Protein AF-A0A970IR30-F1 (afdb_monomer_lite)

Secondary structure (DSSP, 8-state):
----PPP----EEEETTEEEE-HHHHHHHHHGGGHHHHHHHHHH-HHHHHHHHHHHHHH-TT--HHHHHHHHHHTT--S------

Foldseek 3Di:
DDDDDDDDDWDWDADPNATDTDLLSVLVVVPVVCSVVSSVLLLQALVSLVVVLVVCVVGPPPDDNPVSVVSSVNRVDPPPPPDDD

Radius of gyration: 15.65 Å; chains: 1; bounding box: 53×34×34 Å

pLDDT: mean 79.32, std 14.17, range [42.91, 95.31]

Sequence (85 aa):
MNINVRVIEVSINIVNNEDYIFITDIAKYKDEKRTGYIIQNCLRNRNTIEFLGIWEKLNNPNFNVVEFEHIKSQAGLDKEGSFIQ

Structure (mmCIF, N/CA/C/O backbone):
data_AF-A0A970IR30-F1
#
_entry.id   AF-A0A970IR30-F1
#
loop_
_atom_site.group_PDB
_atom_site.id
_atom_site.type_symbol
_atom_site.label_atom_id
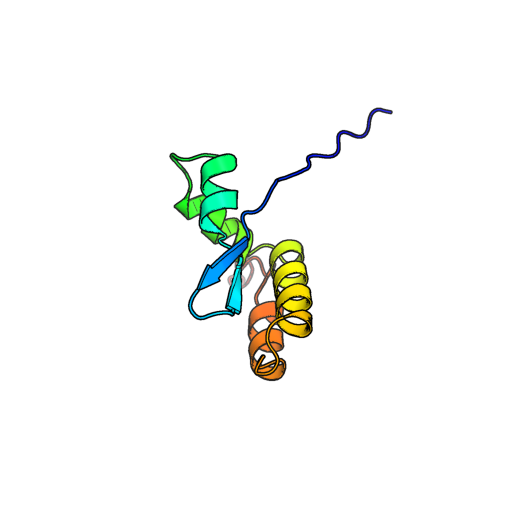_atom_site.label_alt_id
_atom_site.label_comp_id
_atom_site.label_asym_id
_atom_site.label_entity_id
_atom_site.label_seq_id
_atom_site.pdbx_PDB_ins_code
_atom_site.Cartn_x
_atom_site.Cartn_y
_atom_site.Cartn_z
_atom_site.occupancy
_atom_site.B_iso_or_equiv
_atom_site.auth_seq_id
_atom_site.auth_comp_id
_atom_site.auth_asym_id
_atom_site.auth_atom_id
_atom_site.pdbx_PDB_model_num
ATOM 1 N N . MET A 1 1 ? 6.549 25.896 -20.222 1.00 46.72 1 MET A N 1
ATOM 2 C CA . MET A 1 1 ? 6.863 24.741 -19.354 1.00 46.72 1 MET A CA 1
ATOM 3 C C . MET A 1 1 ? 5.615 23.883 -19.300 1.00 46.72 1 MET A C 1
ATOM 5 O O . MET A 1 1 ? 4.595 24.382 -18.852 1.00 46.72 1 MET A O 1
ATOM 9 N N . ASN A 1 2 ? 5.668 22.657 -1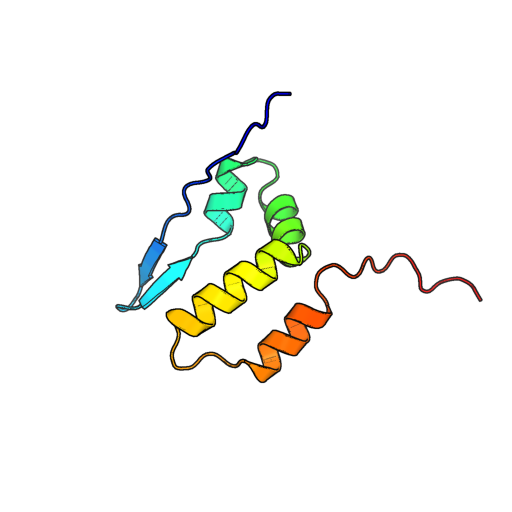9.823 1.00 53.44 2 ASN A N 1
ATOM 10 C CA . ASN A 1 2 ? 4.515 21.755 -19.837 1.00 53.44 2 ASN A CA 1
ATOM 11 C C . ASN A 1 2 ? 4.688 20.734 -18.715 1.00 53.44 2 ASN A C 1
ATOM 13 O O . ASN A 1 2 ? 5.668 19.991 -18.709 1.00 53.44 2 ASN A O 1
ATOM 17 N N . ILE A 1 3 ? 3.753 20.715 -17.768 1.00 58.09 3 ILE A N 1
ATOM 18 C CA . ILE A 1 3 ? 3.688 19.693 -16.725 1.00 58.09 3 ILE A CA 1
ATOM 19 C C . ILE A 1 3 ? 2.687 18.645 -17.205 1.00 58.09 3 ILE A C 1
ATOM 21 O O . ILE A 1 3 ? 1.512 18.947 -17.386 1.00 58.09 3 ILE A O 1
ATOM 25 N N . ASN A 1 4 ? 3.159 17.421 -17.432 1.00 52.31 4 ASN A N 1
ATOM 26 C CA . ASN A 1 4 ? 2.295 16.285 -17.737 1.00 52.31 4 ASN A CA 1
ATOM 27 C C . ASN A 1 4 ? 2.003 15.532 -16.440 1.00 52.31 4 ASN A C 1
ATOM 29 O O . ASN A 1 4 ? 2.902 14.923 -15.861 1.00 52.31 4 ASN A O 1
ATOM 33 N N . VAL A 1 5 ? 0.749 15.568 -15.995 1.00 56.09 5 VAL A N 1
ATOM 34 C CA . VAL A 1 5 ? 0.267 14.763 -14.868 1.00 56.09 5 VAL A CA 1
ATOM 35 C C . VAL A 1 5 ? -0.323 13.473 -15.431 1.00 56.09 5 VAL A C 1
ATOM 37 O O . VAL A 1 5 ? -1.214 13.516 -16.275 1.00 56.09 5 VAL A O 1
ATOM 40 N N . ARG A 1 6 ? 0.177 12.316 -14.983 1.00 58.03 6 ARG A N 1
ATOM 41 C CA . ARG A 1 6 ? -0.456 11.022 -15.271 1.00 58.03 6 ARG A CA 1
ATOM 42 C C . ARG A 1 6 ? -1.441 10.696 -14.160 1.00 58.03 6 ARG A C 1
ATOM 44 O O . ARG A 1 6 ? -1.032 10.526 -13.016 1.00 58.03 6 ARG A O 1
ATOM 51 N N . VAL A 1 7 ? -2.711 10.570 -14.524 1.00 60.44 7 VAL A N 1
ATOM 52 C CA . VAL A 1 7 ? -3.725 9.932 -13.683 1.00 60.44 7 VAL A CA 1
ATOM 53 C C . VAL A 1 7 ? -3.653 8.431 -13.951 1.00 60.44 7 VAL A C 1
ATOM 55 O O . VAL A 1 7 ? -3.598 8.010 -15.107 1.00 60.44 7 VAL A O 1
ATOM 58 N N . ILE A 1 8 ? -3.584 7.636 -12.888 1.00 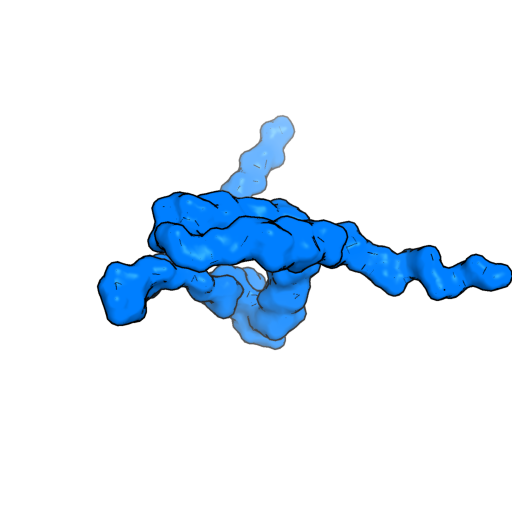64.38 8 ILE A N 1
ATOM 59 C CA . ILE A 1 8 ? -3.687 6.179 -12.960 1.00 64.38 8 ILE A CA 1
ATOM 60 C C . ILE A 1 8 ? -4.972 5.825 -12.229 1.00 64.38 8 ILE A C 1
ATOM 62 O O . ILE A 1 8 ? -5.104 6.130 -11.044 1.00 64.38 8 ILE A O 1
ATOM 66 N N . GLU A 1 9 ? -5.917 5.220 -12.939 1.00 63.56 9 GLU A N 1
ATOM 67 C CA . GLU A 1 9 ? -7.094 4.636 -12.309 1.00 63.56 9 GLU A CA 1
ATOM 68 C C . GLU A 1 9 ? -6.660 3.359 -11.594 1.00 63.56 9 GLU A C 1
ATOM 70 O O . GLU A 1 9 ? -6.067 2.461 -12.193 1.00 63.56 9 GLU A O 1
ATOM 75 N N . VAL A 1 10 ? -6.898 3.314 -10.287 1.00 68.06 10 VAL A N 1
ATOM 76 C CA . VAL A 1 10 ? -6.623 2.143 -9.460 1.00 68.06 10 VAL A CA 1
ATOM 77 C C . VAL A 1 10 ? -7.961 1.523 -9.103 1.00 68.06 10 VAL A C 1
ATOM 79 O O . VAL A 1 10 ? -8.820 2.194 -8.533 1.00 68.06 10 VAL A O 1
ATOM 82 N N . SER A 1 11 ? -8.147 0.256 -9.458 1.00 71.56 11 SER A N 1
ATOM 83 C CA . SER A 1 11 ? -9.365 -0.477 -9.134 1.00 71.56 11 SER A CA 1
ATOM 84 C C . SER A 1 11 ? -9.443 -0.733 -7.630 1.00 71.56 11 SER A C 1
ATOM 86 O O . SER A 1 11 ? -8.520 -1.291 -7.031 1.00 71.56 11 SER A O 1
ATOM 88 N N . ILE A 1 12 ? -10.562 -0.325 -7.035 1.00 77.75 12 ILE A N 1
ATOM 89 C CA . ILE A 1 12 ? -10.967 -0.726 -5.690 1.00 77.75 12 ILE A CA 1
ATOM 90 C C . ILE A 1 12 ? -11.919 -1.905 -5.868 1.00 77.75 12 ILE A C 1
ATOM 92 O O . ILE A 1 12 ? -12.931 -1.771 -6.556 1.00 77.75 12 ILE A O 1
ATOM 96 N N . ASN A 1 13 ? -11.589 -3.060 -5.293 1.00 79.38 13 ASN A N 1
ATOM 97 C CA . ASN A 1 13 ? -12.504 -4.201 -5.283 1.00 79.38 13 ASN A CA 1
ATOM 98 C C . ASN A 1 13 ? -13.048 -4.410 -3.877 1.00 79.38 13 ASN A C 1
ATOM 100 O O . ASN A 1 13 ? -12.312 -4.275 -2.903 1.00 79.38 13 ASN A O 1
ATOM 104 N N . ILE A 1 14 ? -14.319 -4.795 -3.797 1.00 82.62 14 ILE A N 1
ATOM 105 C CA . ILE A 1 14 ? -14.976 -5.123 -2.537 1.00 82.62 14 ILE A CA 1
ATOM 106 C C . ILE A 1 14 ? -14.850 -6.628 -2.317 1.00 82.62 14 ILE A C 1
ATOM 108 O O . ILE A 1 14 ? -15.345 -7.421 -3.120 1.00 82.62 14 ILE A O 1
ATOM 112 N N . VAL A 1 15 ? -14.222 -7.031 -1.219 1.00 82.50 15 VAL A N 1
ATOM 113 C CA . VAL A 1 15 ? -14.157 -8.427 -0.778 1.00 82.50 15 VAL A CA 1
ATOM 114 C C . VAL A 1 15 ? -14.661 -8.472 0.656 1.00 82.50 15 VAL A C 1
ATOM 116 O O . VAL A 1 15 ? -14.189 -7.723 1.497 1.00 82.50 15 VAL A O 1
ATOM 119 N N . ASN A 1 16 ? -15.649 -9.322 0.947 1.00 85.31 16 ASN A N 1
ATOM 120 C CA . ASN A 1 16 ? -16.241 -9.440 2.289 1.00 85.31 16 ASN A CA 1
ATOM 121 C C . ASN A 1 16 ? -16.715 -8.105 2.896 1.00 85.31 16 ASN A C 1
ATOM 123 O O . ASN A 1 16 ? -16.652 -7.918 4.106 1.00 85.31 16 ASN A O 1
ATOM 127 N N . ASN A 1 17 ? -17.235 -7.203 2.056 1.00 83.19 17 ASN A N 1
ATOM 128 C CA . ASN A 1 17 ? -17.706 -5.875 2.462 1.00 83.19 17 ASN A CA 1
ATOM 129 C C . ASN A 1 17 ? -16.591 -4.923 2.945 1.00 83.19 17 ASN A C 1
ATOM 131 O O . ASN A 1 17 ? -16.874 -3.942 3.631 1.00 83.19 17 ASN A O 1
ATOM 135 N N . GLU A 1 18 ? -15.349 -5.206 2.558 1.00 81.00 18 GLU A N 1
ATOM 136 C CA . GLU A 1 18 ? -14.185 -4.344 2.735 1.00 81.00 18 GLU A CA 1
ATOM 137 C C . GLU A 1 18 ? -13.619 -3.963 1.365 1.00 81.00 18 GLU A C 1
ATOM 139 O O . GLU A 1 18 ? -13.592 -4.778 0.438 1.00 81.00 18 GLU A O 1
ATOM 144 N N . ASP A 1 19 ? -13.170 -2.720 1.241 1.00 85.75 19 ASP A N 1
ATOM 145 C CA . ASP A 1 19 ? -12.510 -2.217 0.042 1.00 85.75 19 ASP A CA 1
ATOM 146 C C . ASP A 1 19 ? -11.049 -2.674 0.016 1.00 85.75 19 ASP A C 1
ATOM 148 O O . ASP A 1 19 ? -10.406 -2.745 1.055 1.00 85.75 19 ASP A O 1
ATOM 152 N N . TYR A 1 20 ? -10.502 -2.956 -1.167 1.00 84.31 20 TYR A N 1
ATOM 153 C CA . TYR A 1 20 ? -9.104 -3.350 -1.354 1.00 84.31 20 TYR A CA 1
ATOM 154 C C . TYR A 1 20 ? -8.491 -2.641 -2.559 1.00 84.31 20 TYR A C 1
ATOM 156 O O . TYR A 1 20 ? -9.077 -2.616 -3.646 1.00 84.31 20 TYR A O 1
ATOM 164 N N . ILE A 1 21 ? -7.263 -2.144 -2.392 1.00 83.81 21 ILE A N 1
ATOM 165 C CA . ILE A 1 21 ? -6.430 -1.632 -3.485 1.00 83.81 21 ILE A CA 1
ATOM 166 C C . ILE A 1 21 ? -5.542 -2.751 -4.039 1.00 83.81 21 ILE A C 1
ATOM 168 O O . ILE A 1 21 ? -4.708 -3.316 -3.331 1.00 83.81 21 ILE A O 1
ATOM 172 N N . PHE A 1 22 ? -5.646 -3.017 -5.343 1.00 83.62 22 PHE A N 1
ATOM 173 C CA . PHE A 1 22 ? -4.843 -4.040 -6.017 1.00 83.62 22 PHE A CA 1
ATOM 174 C C . PHE A 1 22 ? -3.626 -3.427 -6.722 1.00 83.62 22 PHE A C 1
ATOM 176 O O . PHE A 1 22 ? -3.706 -2.904 -7.833 1.00 83.62 22 PHE A O 1
ATOM 183 N N . ILE A 1 23 ? -2.442 -3.549 -6.108 1.00 78.25 23 ILE A N 1
ATOM 184 C CA . ILE A 1 23 ? -1.167 -3.068 -6.689 1.00 78.25 23 ILE A CA 1
ATOM 185 C C . ILE A 1 23 ? -0.854 -3.771 -8.025 1.00 78.25 23 ILE A C 1
ATOM 187 O O . ILE A 1 23 ? -0.202 -3.204 -8.904 1.00 78.25 23 ILE A O 1
ATOM 191 N N . THR A 1 24 ? -1.349 -4.996 -8.213 1.00 80.62 24 THR A N 1
ATOM 192 C CA . THR A 1 24 ? -1.231 -5.742 -9.473 1.00 80.62 24 THR A CA 1
ATOM 193 C C . THR A 1 24 ? -1.858 -5.016 -10.653 1.00 80.62 24 THR A C 1
ATOM 195 O O . THR A 1 24 ? -1.333 -5.126 -11.758 1.00 80.62 24 THR A O 1
ATOM 198 N N . ASP A 1 25 ? -2.929 -4.253 -10.442 1.00 75.31 25 ASP A N 1
ATOM 199 C CA . ASP A 1 25 ? -3.611 -3.543 -11.527 1.00 75.31 25 ASP A CA 1
ATOM 200 C C . ASP A 1 25 ? -2.805 -2.312 -11.948 1.00 75.31 25 ASP A C 1
ATOM 202 O O . ASP A 1 25 ? -2.598 -2.075 -13.139 1.00 75.31 25 ASP A O 1
ATOM 206 N N . ILE A 1 26 ? -2.196 -1.627 -10.972 1.00 75.12 26 ILE A N 1
ATOM 207 C CA . ILE A 1 26 ? -1.210 -0.560 -11.206 1.00 75.12 26 ILE A CA 1
ATOM 208 C C . ILE A 1 26 ? -0.029 -1.094 -12.029 1.00 75.12 26 ILE A C 1
ATOM 210 O O . ILE A 1 26 ? 0.467 -0.435 -12.948 1.00 75.12 26 ILE A O 1
ATOM 214 N N . ALA A 1 27 ? 0.431 -2.303 -11.706 1.00 79.44 27 ALA A N 1
ATOM 215 C CA . ALA A 1 27 ? 1.562 -2.927 -12.373 1.00 79.44 27 ALA A CA 1
ATOM 216 C C . ALA A 1 27 ? 1.232 -3.387 -13.802 1.00 79.44 27 ALA A C 1
ATOM 218 O O . ALA A 1 27 ? 1.992 -3.079 -14.723 1.00 79.44 27 ALA A O 1
ATOM 219 N N . LYS A 1 28 ? 0.079 -4.032 -14.010 1.00 77.25 28 LYS A N 1
ATOM 220 C CA . LYS A 1 28 ? -0.397 -4.447 -15.339 1.00 77.25 28 LYS A CA 1
ATOM 221 C C . LYS A 1 28 ? -0.621 -3.259 -16.269 1.00 77.25 28 LYS A C 1
ATOM 223 O O . LYS A 1 28 ? -0.221 -3.323 -17.427 1.00 77.25 28 LYS A O 1
ATOM 228 N N . TYR A 1 29 ? -1.189 -2.162 -15.759 1.00 75.75 29 TYR A N 1
ATOM 229 C CA . TYR A 1 29 ? -1.380 -0.938 -16.541 1.00 75.75 29 TYR A CA 1
ATOM 230 C C . TYR A 1 29 ? -0.051 -0.337 -17.021 1.00 75.75 29 TYR A C 1
ATOM 232 O O . TYR A 1 29 ? 0.029 0.249 -18.100 1.00 75.75 29 TYR A O 1
ATOM 240 N N . LYS A 1 30 ? 1.012 -0.467 -16.218 1.00 75.88 30 LYS A N 1
ATOM 241 C CA . LYS A 1 30 ? 2.313 0.135 -16.518 1.00 75.88 30 LYS A CA 1
ATOM 242 C C . LYS A 1 30 ? 3.161 -0.720 -17.465 1.00 75.88 30 LYS A C 1
ATOM 244 O O . LYS A 1 30 ? 3.757 -0.152 -18.376 1.00 75.88 30 LYS A O 1
ATOM 249 N N . ASP A 1 31 ? 3.239 -2.033 -17.243 1.00 81.06 31 ASP A N 1
ATOM 250 C CA . ASP A 1 31 ? 3.854 -3.014 -18.153 1.00 81.06 31 ASP A CA 1
ATOM 251 C C . ASP A 1 31 ? 3.495 -4.443 -17.704 1.00 81.06 31 ASP A C 1
ATOM 253 O O . ASP A 1 31 ? 4.079 -4.979 -16.757 1.00 81.06 31 ASP A O 1
ATOM 257 N N . GLU A 1 32 ? 2.571 -5.086 -18.417 1.00 81.12 32 GLU A N 1
ATOM 258 C CA . GLU A 1 32 ? 2.115 -6.450 -18.128 1.00 81.12 32 GLU A CA 1
ATOM 259 C C . GLU A 1 32 ? 3.266 -7.474 -18.092 1.00 81.12 32 GLU A C 1
ATOM 261 O O . GLU A 1 32 ? 3.294 -8.357 -17.229 1.00 81.12 32 GLU A O 1
ATOM 266 N N . LYS A 1 33 ? 4.284 -7.317 -18.951 1.00 86.69 33 LYS A N 1
ATOM 267 C CA . LYS A 1 33 ? 5.435 -8.234 -19.024 1.00 86.69 33 LYS A CA 1
ATOM 268 C C . LYS A 1 33 ? 6.413 -8.044 -17.867 1.00 86.69 33 LYS A C 1
ATOM 270 O O . LYS A 1 33 ? 7.219 -8.931 -17.596 1.00 86.69 33 LYS A O 1
ATOM 275 N N . ARG A 1 34 ? 6.364 -6.894 -17.187 1.00 84.50 34 ARG A N 1
ATOM 276 C CA . ARG A 1 34 ? 7.252 -6.535 -16.067 1.00 84.50 34 ARG A CA 1
ATOM 277 C C . ARG A 1 34 ? 6.499 -6.307 -14.761 1.00 84.50 34 ARG A C 1
ATOM 279 O O . ARG A 1 34 ? 7.041 -5.687 -13.844 1.00 84.50 34 ARG A O 1
ATOM 286 N N . THR A 1 35 ? 5.291 -6.856 -14.646 1.00 83.88 35 THR A N 1
ATOM 287 C CA . THR A 1 35 ? 4.4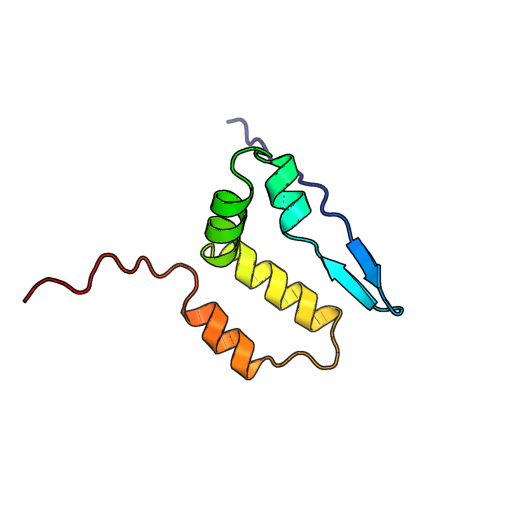09 -6.710 -13.481 1.00 83.88 35 THR A CA 1
ATOM 288 C C . THR A 1 35 ? 5.154 -6.940 -12.157 1.00 83.88 35 THR A C 1
ATOM 290 O O . THR A 1 35 ? 5.094 -6.098 -11.265 1.00 83.88 35 THR A O 1
ATOM 293 N N . GLY A 1 36 ? 5.945 -8.015 -12.043 1.00 85.06 36 GLY A N 1
ATOM 294 C CA . GLY A 1 36 ? 6.707 -8.317 -10.823 1.00 85.06 36 GLY A CA 1
ATOM 295 C C . GLY A 1 36 ? 7.746 -7.251 -10.445 1.00 85.06 36 GLY A C 1
ATOM 296 O O . GLY A 1 36 ? 7.843 -6.868 -9.280 1.00 85.06 36 GLY A O 1
ATOM 297 N N . TYR A 1 37 ? 8.477 -6.711 -11.426 1.00 86.12 37 TYR A N 1
ATOM 298 C CA . TYR A 1 37 ? 9.434 -5.621 -11.198 1.00 86.12 37 TYR A CA 1
ATOM 299 C C . TYR A 1 37 ? 8.725 -4.332 -10.766 1.00 86.12 37 TYR A C 1
ATOM 301 O O . TYR A 1 37 ? 9.188 -3.630 -9.869 1.00 86.12 37 TYR A O 1
ATOM 309 N N . ILE A 1 38 ? 7.570 -4.034 -11.362 1.00 84.56 38 ILE A N 1
ATOM 310 C CA . ILE A 1 38 ? 6.791 -2.845 -11.011 1.00 84.56 38 ILE A CA 1
ATOM 311 C C . ILE A 1 38 ? 6.230 -2.956 -9.594 1.00 84.56 38 ILE A C 1
ATOM 313 O O . ILE A 1 38 ? 6.343 -1.990 -8.843 1.00 84.56 38 ILE A O 1
ATOM 317 N N . ILE A 1 39 ? 5.706 -4.122 -9.201 1.00 85.81 39 ILE A N 1
ATOM 318 C CA . ILE A 1 39 ? 5.253 -4.375 -7.825 1.00 85.81 39 ILE A CA 1
ATOM 319 C C . ILE A 1 39 ? 6.415 -4.177 -6.848 1.00 85.81 39 ILE A C 1
ATOM 321 O O . ILE A 1 39 ? 6.272 -3.453 -5.864 1.00 85.81 39 ILE A O 1
ATOM 325 N N . GLN A 1 40 ? 7.587 -4.752 -7.138 1.00 86.12 40 GLN A N 1
ATOM 326 C CA . GLN A 1 40 ? 8.770 -4.569 -6.297 1.00 86.12 40 GLN A CA 1
ATOM 327 C C . GLN A 1 40 ? 9.151 -3.087 -6.170 1.00 86.12 40 GLN A C 1
ATOM 329 O O . GLN A 1 40 ? 9.446 -2.616 -5.073 1.00 86.12 40 GLN A O 1
ATOM 334 N N . ASN A 1 41 ? 9.114 -2.338 -7.272 1.00 85.25 41 ASN A N 1
ATOM 335 C CA . ASN A 1 41 ? 9.410 -0.912 -7.261 1.00 85.25 41 ASN A CA 1
ATOM 336 C C . ASN A 1 41 ? 8.363 -0.106 -6.473 1.00 85.25 41 ASN A C 1
ATOM 338 O O . ASN A 1 41 ? 8.734 0.802 -5.739 1.00 85.25 41 ASN A O 1
ATOM 342 N N . CYS A 1 42 ? 7.076 -0.444 -6.576 1.00 84.56 42 CYS A N 1
ATOM 343 C CA . CYS A 1 42 ? 6.007 0.148 -5.767 1.00 84.56 42 CYS A CA 1
ATOM 344 C C . CYS A 1 42 ? 6.247 -0.073 -4.269 1.00 84.56 42 CYS A C 1
ATOM 346 O O . CYS A 1 42 ? 6.177 0.878 -3.499 1.00 84.56 42 CYS A O 1
ATOM 348 N N . LEU A 1 43 ? 6.612 -1.291 -3.862 1.00 87.38 43 LEU A N 1
ATOM 349 C CA . LEU A 1 43 ? 6.871 -1.609 -2.454 1.00 87.38 43 LEU A CA 1
ATOM 350 C C . LEU A 1 43 ? 8.159 -0.971 -1.908 1.00 87.38 43 LEU A C 1
ATOM 352 O O . LEU A 1 43 ? 8.281 -0.756 -0.706 1.00 87.38 43 LEU A O 1
ATOM 356 N N . ARG A 1 44 ? 9.121 -0.637 -2.776 1.00 85.69 44 ARG A N 1
ATOM 357 C CA . ARG A 1 44 ? 10.324 0.125 -2.401 1.00 85.69 44 ARG A CA 1
ATOM 358 C C . ARG A 1 44 ? 10.106 1.632 -2.427 1.00 85.69 44 ARG A C 1
ATOM 360 O O . ARG A 1 44 ? 10.865 2.364 -1.802 1.00 85.69 44 ARG A O 1
ATOM 367 N N . ASN A 1 45 ? 9.112 2.118 -3.162 1.00 86.75 45 ASN A N 1
ATOM 368 C CA . ASN A 1 45 ? 8.901 3.543 -3.351 1.00 86.75 45 ASN A CA 1
ATOM 369 C C . ASN A 1 45 ? 8.201 4.156 -2.131 1.00 86.75 45 ASN A C 1
ATOM 371 O O . ASN A 1 45 ? 7.041 3.860 -1.848 1.00 86.75 45 ASN A O 1
ATOM 375 N N . ARG A 1 46 ? 8.889 5.077 -1.449 1.00 88.94 46 ARG A N 1
ATOM 376 C CA . ARG A 1 46 ? 8.375 5.727 -0.237 1.00 88.94 46 ARG A CA 1
ATOM 377 C C . ARG A 1 46 ? 7.037 6.440 -0.446 1.00 88.94 46 ARG A C 1
ATOM 379 O O . ARG A 1 46 ? 6.164 6.304 0.400 1.00 88.94 46 ARG A O 1
ATOM 386 N N . ASN A 1 47 ? 6.840 7.120 -1.577 1.00 87.50 47 ASN A N 1
ATOM 387 C CA . ASN A 1 47 ? 5.576 7.812 -1.866 1.00 87.50 47 ASN A CA 1
ATOM 388 C C . ASN A 1 47 ? 4.417 6.818 -2.027 1.00 87.50 47 ASN A C 1
ATOM 390 O O . ASN A 1 47 ? 3.306 7.083 -1.580 1.00 87.50 47 ASN A O 1
ATOM 394 N N . THR A 1 48 ? 4.679 5.662 -2.645 1.00 87.12 48 THR A N 1
ATOM 395 C CA . THR A 1 48 ? 3.676 4.597 -2.797 1.00 87.12 48 THR A CA 1
ATOM 396 C C . THR A 1 48 ? 3.309 4.005 -1.440 1.00 87.12 48 THR A C 1
ATOM 398 O O . THR A 1 48 ? 2.128 3.874 -1.134 1.00 87.12 48 THR A O 1
ATOM 401 N N . ILE A 1 49 ? 4.303 3.709 -0.597 1.00 91.38 49 ILE A N 1
ATOM 402 C CA . ILE A 1 49 ? 4.061 3.212 0.762 1.00 91.38 49 ILE A CA 1
ATOM 403 C C . ILE A 1 49 ? 3.309 4.248 1.605 1.00 91.38 49 ILE A C 1
ATOM 405 O O . ILE A 1 49 ? 2.346 3.894 2.274 1.00 91.38 49 ILE A O 1
ATOM 409 N N . GLU A 1 50 ? 3.673 5.529 1.540 1.00 91.00 50 GLU A N 1
ATOM 410 C CA . GLU A 1 50 ? 2.966 6.595 2.263 1.00 91.00 50 GLU A CA 1
ATOM 411 C C . GLU A 1 50 ? 1.500 6.718 1.848 1.00 91.00 50 GLU A C 1
ATOM 413 O O . GLU A 1 50 ? 0.634 6.816 2.717 1.00 91.00 50 GLU A O 1
ATOM 418 N N . PHE A 1 51 ? 1.214 6.646 0.547 1.00 89.88 51 PHE A N 1
ATOM 419 C CA . PHE A 1 51 ? -0.156 6.626 0.044 1.00 89.88 51 PHE A CA 1
ATOM 420 C C . PHE A 1 51 ? -0.953 5.439 0.602 1.00 89.88 51 PHE A C 1
ATOM 422 O O . PHE A 1 51 ? -2.041 5.639 1.142 1.00 89.88 51 PHE A O 1
ATOM 429 N N . LEU A 1 52 ? -0.397 4.223 0.534 1.00 90.50 52 LEU A N 1
ATOM 430 C CA . LEU A 1 52 ? -1.051 3.022 1.065 1.00 90.50 52 LEU A CA 1
ATOM 431 C C . LEU A 1 52 ? -1.308 3.144 2.571 1.00 90.50 52 LEU A C 1
ATOM 433 O O . LEU A 1 52 ? -2.395 2.826 3.032 1.00 90.50 52 LEU A O 1
ATOM 437 N N . GLY A 1 53 ? -0.356 3.693 3.328 1.00 92.69 53 GLY A N 1
ATOM 438 C CA . GLY A 1 53 ? -0.525 3.923 4.763 1.00 92.69 53 GLY A CA 1
ATOM 439 C C . GLY A 1 53 ? -1.633 4.916 5.109 1.00 92.69 53 GLY A C 1
ATOM 440 O O . GLY A 1 53 ? -2.311 4.746 6.119 1.00 92.69 53 GLY A O 1
ATOM 441 N N . ILE A 1 54 ? -1.831 5.959 4.296 1.00 93.38 54 ILE A N 1
ATOM 442 C CA . ILE A 1 54 ? -2.952 6.895 4.473 1.00 93.38 54 ILE A CA 1
ATOM 443 C C . ILE A 1 54 ? -4.271 6.188 4.169 1.00 93.38 54 ILE A C 1
ATOM 445 O O . ILE A 1 54 ? -5.218 6.314 4.942 1.00 93.38 54 ILE A O 1
ATOM 449 N N . TRP A 1 55 ? -4.329 5.442 3.066 1.00 91.19 55 TRP A N 1
ATOM 450 C CA . TRP A 1 55 ? -5.538 4.728 2.679 1.00 91.19 55 TRP A CA 1
ATOM 451 C C . TRP A 1 55 ? -5.943 3.684 3.730 1.00 91.19 55 TRP A C 1
ATOM 453 O O . TRP A 1 55 ? -7.101 3.665 4.139 1.00 91.19 55 TRP A O 1
ATOM 463 N N . GLU A 1 56 ? -4.996 2.902 4.247 1.00 92.50 56 GLU A N 1
ATOM 464 C CA . GLU A 1 56 ? -5.243 1.933 5.321 1.00 92.50 56 GLU A CA 1
ATOM 465 C C . GLU A 1 56 ? -5.751 2.614 6.598 1.00 92.50 56 GLU A C 1
ATOM 467 O O . GLU A 1 56 ? -6.747 2.190 7.170 1.00 92.50 56 GLU A O 1
ATOM 472 N N . LYS A 1 57 ? -5.147 3.737 7.013 1.00 93.19 57 LYS A N 1
ATOM 473 C CA . LYS A 1 57 ? -5.623 4.504 8.181 1.00 93.19 57 LYS A CA 1
ATOM 474 C C . LYS A 1 57 ? -7.067 4.996 8.037 1.00 93.19 57 LYS A C 1
ATOM 476 O O . LYS A 1 57 ? -7.730 5.196 9.051 1.00 93.19 57 LYS A O 1
ATOM 481 N N . LEU A 1 58 ? -7.527 5.247 6.811 1.00 91.75 58 LEU A N 1
ATOM 482 C CA . LEU A 1 58 ? -8.877 5.741 6.537 1.00 91.75 58 LEU A CA 1
ATOM 483 C C . LEU A 1 58 ? -9.910 4.617 6.406 1.00 91.75 58 LEU A C 1
ATOM 485 O O . LEU A 1 58 ? -11.057 4.822 6.790 1.00 91.75 58 LEU A O 1
ATOM 489 N N . ASN A 1 59 ? -9.520 3.463 5.859 1.00 89.25 59 ASN A N 1
ATOM 490 C CA . ASN A 1 59 ? -10.463 2.421 5.438 1.00 89.25 59 ASN A CA 1
ATOM 491 C C . ASN A 1 59 ? -10.367 1.129 6.264 1.00 89.25 59 ASN A C 1
ATOM 493 O O . ASN A 1 59 ? -11.313 0.348 6.272 1.00 89.25 59 ASN A O 1
ATOM 497 N N . ASN A 1 60 ? -9.269 0.914 6.992 1.00 91.25 60 ASN A N 1
ATOM 498 C CA . ASN A 1 60 ? -9.049 -0.268 7.817 1.00 91.25 60 ASN A CA 1
ATOM 499 C C . ASN A 1 60 ? -9.016 0.113 9.313 1.00 91.25 60 ASN A C 1
ATOM 501 O O . ASN A 1 60 ? -7.977 0.532 9.832 1.00 91.25 60 ASN A O 1
ATOM 505 N N . PRO A 1 61 ? -10.131 -0.044 10.054 1.00 91.31 61 PRO A N 1
ATOM 506 C CA . PRO A 1 61 ? -10.201 0.327 11.471 1.00 91.31 61 PRO A CA 1
ATOM 507 C C . PRO A 1 61 ? -9.275 -0.509 12.370 1.00 91.31 61 PRO A C 1
ATOM 509 O O . PRO A 1 61 ? -8.962 -0.085 13.480 1.00 91.31 61 PRO A O 1
ATOM 512 N N . ASN A 1 62 ? -8.814 -1.670 11.895 1.00 94.00 62 ASN A N 1
ATOM 513 C CA . ASN A 1 62 ? -7.902 -2.562 12.613 1.00 94.00 62 ASN A CA 1
ATOM 514 C C . ASN A 1 62 ? -6.434 -2.368 12.195 1.00 94.00 62 ASN A C 1
ATOM 516 O O . ASN A 1 62 ? -5.585 -3.208 12.499 1.00 94.00 62 ASN A O 1
ATOM 520 N N . PHE A 1 63 ? -6.119 -1.291 11.471 1.00 94.69 63 PHE A N 1
ATOM 521 C CA . PHE A 1 63 ? -4.794 -1.084 10.907 1.00 94.69 63 PHE A CA 1
ATOM 522 C C . PHE A 1 63 ? -3.696 -0.983 11.975 1.00 94.69 63 PHE A C 1
ATOM 524 O O . PHE A 1 63 ? -3.715 -0.118 12.857 1.00 94.69 63 PHE A O 1
ATOM 531 N N . ASN A 1 64 ? -2.678 -1.840 11.858 1.00 95.31 64 ASN A N 1
ATOM 532 C CA . ASN A 1 64 ? -1.530 -1.844 12.758 1.00 95.31 64 ASN A CA 1
ATOM 533 C C . ASN A 1 64 ? -0.523 -0.749 12.375 1.00 95.31 64 ASN A C 1
ATOM 535 O O . ASN A 1 64 ? 0.457 -0.982 11.666 1.00 95.31 64 ASN A O 1
ATOM 539 N N . VAL A 1 65 ? -0.756 0.461 12.884 1.00 93.69 65 VAL A N 1
ATOM 540 C CA . VAL A 1 65 ? 0.096 1.628 12.609 1.00 93.69 65 VAL A CA 1
ATOM 541 C C . VAL A 1 65 ? 1.549 1.394 13.034 1.00 93.69 65 VAL A C 1
ATOM 543 O O . VAL A 1 65 ? 2.459 1.818 12.330 1.00 93.69 65 VAL A O 1
ATOM 546 N N . VAL A 1 66 ? 1.786 0.715 14.161 1.00 94.19 66 VAL A N 1
ATOM 547 C CA . VAL A 1 66 ? 3.141 0.528 14.710 1.00 94.19 66 VAL A CA 1
ATOM 548 C C . VAL A 1 66 ? 3.992 -0.337 13.784 1.00 94.19 66 VAL A C 1
ATOM 550 O O . VAL A 1 66 ? 5.112 0.036 13.436 1.00 94.19 66 VAL A O 1
ATOM 553 N N . GLU A 1 67 ? 3.455 -1.475 13.353 1.00 93.69 67 GLU A N 1
ATOM 554 C CA . GLU A 1 67 ? 4.139 -2.362 12.409 1.00 93.69 67 GLU A CA 1
ATOM 555 C C . GLU A 1 67 ? 4.304 -1.704 11.037 1.00 93.69 67 GLU A C 1
ATOM 557 O O . GLU A 1 67 ? 5.361 -1.806 10.408 1.00 93.69 67 GLU A O 1
ATOM 562 N N . PHE A 1 68 ? 3.298 -0.948 10.600 1.00 94.25 68 PHE A N 1
ATOM 563 C CA . PHE A 1 68 ? 3.386 -0.213 9.350 1.00 94.25 68 PHE A CA 1
ATOM 564 C C . PHE A 1 68 ? 4.515 0.829 9.346 1.00 94.25 68 PHE A C 1
ATOM 566 O O . PHE A 1 68 ? 5.233 0.939 8.353 1.00 94.25 68 PHE A O 1
ATOM 573 N N . GLU A 1 69 ? 4.730 1.571 10.437 1.00 91.62 69 GLU A N 1
ATOM 574 C CA . GLU A 1 69 ? 5.850 2.522 10.521 1.00 91.62 69 GLU A CA 1
ATOM 575 C C . GLU A 1 69 ? 7.213 1.811 10.393 1.00 91.62 69 GLU A C 1
ATOM 577 O O . GLU A 1 69 ? 8.142 2.359 9.792 1.00 91.62 69 GLU A O 1
ATOM 582 N N . HIS A 1 70 ? 7.331 0.557 10.853 1.00 90.44 70 HIS A N 1
ATOM 583 C CA . HIS A 1 70 ? 8.528 -0.251 10.608 1.00 90.44 70 HIS A CA 1
ATOM 584 C C . HIS A 1 70 ? 8.716 -0.542 9.112 1.00 90.44 70 HIS A C 1
ATOM 586 O O . HIS A 1 70 ? 9.798 -0.293 8.580 1.00 90.44 70 HIS A O 1
ATOM 592 N N . ILE A 1 71 ? 7.670 -0.981 8.404 1.00 89.12 71 ILE A N 1
ATOM 593 C CA . ILE A 1 71 ? 7.712 -1.210 6.946 1.00 89.12 71 ILE A CA 1
ATOM 594 C C . ILE A 1 71 ? 8.068 0.085 6.206 1.00 89.12 71 ILE A C 1
ATOM 596 O O . ILE A 1 71 ? 8.962 0.102 5.357 1.00 89.12 71 ILE A O 1
ATOM 600 N N . LYS A 1 72 ? 7.420 1.194 6.571 1.00 90.50 72 LYS A N 1
ATOM 601 C CA . LYS A 1 72 ? 7.669 2.518 5.997 1.00 90.50 72 LYS A CA 1
ATOM 602 C C . LYS A 1 72 ? 9.119 2.960 6.181 1.00 90.50 72 LYS A C 1
ATOM 604 O O . LYS A 1 72 ? 9.684 3.542 5.258 1.00 90.50 72 LYS A O 1
ATOM 609 N N . SER A 1 73 ? 9.739 2.650 7.321 1.00 89.56 73 SER A N 1
ATOM 610 C CA . SER A 1 73 ? 11.153 2.966 7.573 1.00 89.56 73 SER A CA 1
ATOM 611 C C . SER A 1 73 ? 12.120 2.256 6.618 1.00 89.56 73 SER A C 1
ATOM 613 O O . SER A 1 73 ? 13.218 2.754 6.387 1.00 89.56 73 SER A O 1
ATOM 615 N N . GLN A 1 74 ? 11.716 1.115 6.048 1.00 86.81 74 GLN A N 1
ATOM 616 C CA . GLN A 1 74 ? 12.525 0.333 5.111 1.00 86.81 74 GLN A CA 1
ATOM 617 C C . GLN A 1 74 ? 12.301 0.739 3.646 1.00 86.81 74 GLN A C 1
ATOM 619 O O . GLN A 1 74 ? 13.096 0.377 2.776 1.00 86.81 74 GLN A O 1
ATOM 624 N N . ALA A 1 75 ? 11.235 1.487 3.354 1.00 86.44 75 ALA A N 1
ATOM 625 C CA . ALA A 1 75 ? 10.928 1.955 2.009 1.00 86.44 75 ALA A CA 1
ATOM 626 C C . ALA A 1 75 ? 11.839 3.127 1.611 1.00 86.44 75 ALA A C 1
ATOM 628 O O . ALA A 1 75 ? 12.014 4.092 2.355 1.00 86.44 75 ALA A O 1
ATOM 629 N N . GLY A 1 76 ? 12.402 3.068 0.405 1.00 74.06 76 GLY A N 1
ATOM 630 C CA . GLY A 1 76 ? 13.315 4.083 -0.124 1.00 74.06 76 GLY A CA 1
ATOM 631 C C . GLY A 1 76 ? 14.746 4.000 0.413 1.00 74.06 76 GLY A C 1
ATOM 632 O O . GLY A 1 76 ? 15.545 4.874 0.096 1.00 74.06 76 GLY A O 1
ATOM 633 N N . LEU A 1 77 ? 15.082 2.976 1.206 1.00 72.38 77 LEU A N 1
ATOM 634 C CA . LEU A 1 77 ? 16.470 2.664 1.532 1.00 72.38 77 LEU A CA 1
ATOM 635 C C . LEU A 1 77 ? 17.076 1.848 0.386 1.00 72.38 77 LEU A C 1
ATOM 637 O O 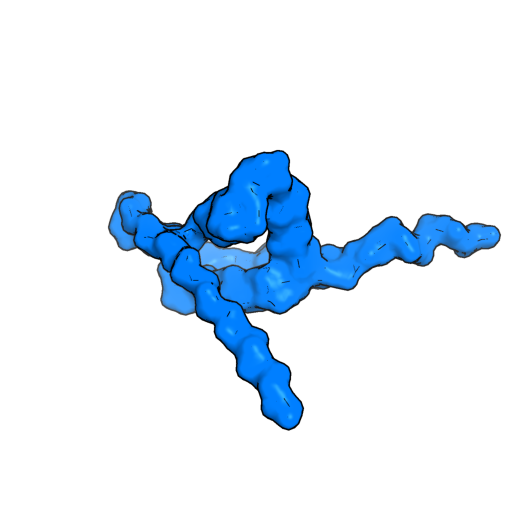. LEU A 1 77 ? 16.806 0.651 0.252 1.00 72.38 77 LEU A O 1
ATOM 641 N N . ASP A 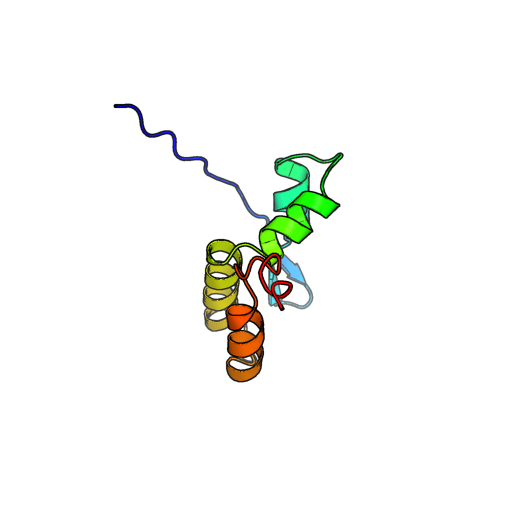1 78 ? 17.911 2.487 -0.428 1.00 59.91 78 ASP A N 1
ATOM 642 C CA . ASP A 1 78 ? 18.806 1.767 -1.327 1.00 59.91 78 ASP A CA 1
ATOM 643 C C . ASP A 1 78 ? 19.809 0.998 -0.461 1.00 59.91 78 ASP A C 1
ATOM 645 O O . ASP A 1 78 ? 20.683 1.577 0.181 1.00 59.91 78 ASP A O 1
ATOM 649 N N . LYS A 1 79 ? 19.687 -0.332 -0.401 1.00 56.88 79 LYS A N 1
ATOM 650 C CA . LYS A 1 79 ? 20.653 -1.197 0.303 1.00 56.88 79 LYS A CA 1
ATOM 651 C C . LYS A 1 79 ? 21.966 -1.376 -0.484 1.00 56.88 79 LYS A C 1
ATOM 653 O O . LYS A 1 79 ? 22.596 -2.423 -0.391 1.00 56.88 79 LYS A O 1
ATOM 658 N N . GLU A 1 80 ? 22.393 -0.365 -1.237 1.00 51.41 80 GLU A N 1
ATOM 659 C CA . GLU A 1 80 ? 23.710 -0.288 -1.881 1.00 51.41 80 GLU A CA 1
ATOM 660 C C . GLU A 1 80 ? 24.568 0.738 -1.132 1.00 51.41 80 GLU A C 1
ATOM 662 O O . GLU A 1 80 ? 24.811 1.846 -1.594 1.00 51.41 80 GLU A O 1
ATOM 667 N N . GLY A 1 81 ? 24.984 0.401 0.089 1.00 49.78 81 GLY A N 1
ATOM 668 C CA . GLY A 1 81 ? 25.784 1.332 0.891 1.00 49.78 81 GLY A CA 1
ATOM 669 C C . GLY A 1 81 ? 26.387 0.780 2.177 1.00 49.78 81 GLY A C 1
ATOM 670 O O . GLY A 1 81 ? 26.844 1.557 3.005 1.00 49.78 81 GLY A O 1
ATOM 671 N N . SER A 1 82 ? 26.404 -0.541 2.374 1.00 48.78 82 SER A N 1
ATOM 672 C CA . SER A 1 82 ? 27.036 -1.173 3.541 1.00 48.78 82 SER A CA 1
ATOM 673 C C . SER A 1 82 ? 28.108 -2.183 3.128 1.00 48.78 82 SER A C 1
ATOM 675 O O . SER A 1 82 ? 28.109 -3.312 3.600 1.00 48.78 82 SER A O 1
ATOM 677 N N . PHE A 1 83 ? 29.001 -1.784 2.222 1.00 51.31 83 PHE A N 1
ATOM 678 C CA . PHE A 1 83 ? 30.295 -2.436 2.007 1.00 51.31 83 PHE A CA 1
ATOM 679 C C . PHE A 1 83 ? 31.328 -1.375 1.626 1.00 51.31 83 PHE A C 1
ATOM 681 O O . PHE A 1 83 ? 31.745 -1.268 0.479 1.00 51.31 83 PHE A O 1
ATOM 688 N N . ILE A 1 84 ? 31.733 -0.573 2.606 1.00 42.91 84 ILE A N 1
ATOM 689 C CA . ILE A 1 84 ? 33.104 -0.069 2.637 1.00 42.91 84 ILE A CA 1
ATOM 690 C C . ILE A 1 84 ? 33.593 -0.305 4.061 1.00 42.91 84 ILE A C 1
ATOM 692 O O . ILE A 1 84 ? 33.124 0.330 5.006 1.00 42.91 84 ILE A O 1
ATOM 696 N N . GLN A 1 85 ? 34.423 -1.336 4.181 1.00 43.47 85 GLN A N 1
ATOM 697 C CA . GLN A 1 85 ? 35.325 -1.572 5.296 1.00 43.47 85 GLN A CA 1
ATOM 698 C C . GLN A 1 85 ? 36.657 -0.916 4.933 1.00 43.47 85 GLN A C 1
ATOM 700 O O . GLN A 1 85 ? 36.989 -0.945 3.724 1.00 43.47 85 GLN A O 1
#